Protein AF-A0A1I6Q5N7-F1 (afdb_monomer_lite)

Sequence (153 aa):
MNELKPFGVIDRGQKTENLHMVRESKMPAVLTENLFIDVLADSERLKRPEVIQAIIDGHVKGIASYFGIKRKETAKVTTERDIHKVSDWAESAWEEMTKNGYYDGSRPGATQTREEAAVVMYRFRKNFLKLISIISEDIAELDRRLVEIEVAD

Structure (mmCIF, N/CA/C/O backbone):
data_AF-A0A1I6Q5N7-F1
#
_entry.id   AF-A0A1I6Q5N7-F1
#
loop_
_atom_site.group_PDB
_atom_site.id
_atom_site.type_symbol
_atom_site.label_atom_id
_atom_site.label_alt_id
_atom_site.label_comp_id
_atom_site.label_asym_id
_atom_site.label_entity_id
_atom_site.label_seq_id
_atom_site.pdbx_PDB_ins_code
_atom_site.Cartn_x
_atom_site.Cartn_y
_atom_site.Cartn_z
_atom_site.occupancy
_atom_site.B_iso_or_equiv
_atom_site.auth_seq_id
_atom_site.auth_comp_id
_atom_site.auth_asym_id
_atom_site.auth_atom_id
_atom_site.pdbx_PDB_model_num
ATOM 1 N N . MET A 1 1 ? 19.876 -5.289 -21.321 1.00 84.12 1 MET A N 1
ATOM 2 C CA . MET A 1 1 ? 18.969 -4.835 -20.223 1.00 84.12 1 MET A CA 1
ATOM 3 C C . MET A 1 1 ? 18.187 -3.617 -20.709 1.00 84.12 1 MET A C 1
ATOM 5 O O . MET A 1 1 ? 18.808 -2.617 -21.049 1.00 84.12 1 MET A O 1
ATOM 9 N N . ASN A 1 2 ? 16.855 -3.695 -20.826 1.00 89.94 2 ASN A N 1
ATOM 10 C CA . ASN A 1 2 ? 16.056 -2.673 -21.528 1.00 89.94 2 ASN A CA 1
ATOM 11 C C . ASN A 1 2 ? 16.019 -1.320 -20.804 1.00 89.94 2 ASN A C 1
ATOM 13 O O . ASN A 1 2 ? 15.964 -0.277 -21.449 1.00 89.94 2 ASN A O 1
ATOM 17 N N . GLU A 1 3 ? 16.090 -1.346 -19.479 1.00 93.69 3 GLU A N 1
ATOM 18 C CA . GLU A 1 3 ? 16.023 -0.193 -18.582 1.00 93.69 3 GLU A CA 1
ATOM 19 C C . GLU A 1 3 ? 17.188 0.782 -18.787 1.00 93.69 3 GLU A C 1
ATOM 21 O O . GLU A 1 3 ? 17.048 1.968 -18.507 1.00 93.69 3 GLU A O 1
ATOM 26 N N . LEU A 1 4 ? 18.314 0.312 -19.334 1.00 93.69 4 LEU A N 1
ATOM 27 C CA . LEU A 1 4 ? 19.501 1.132 -19.582 1.00 93.69 4 LEU A CA 1
ATOM 28 C C . LEU A 1 4 ? 19.521 1.812 -20.960 1.00 93.69 4 LEU A C 1
ATOM 30 O O . LEU A 1 4 ? 20.342 2.704 -21.185 1.00 93.69 4 LEU A O 1
ATOM 34 N N . LYS A 1 5 ? 18.601 1.456 -21.870 1.00 92.25 5 LYS A N 1
ATOM 35 C CA . LYS A 1 5 ? 18.510 2.056 -23.216 1.00 92.25 5 LYS A CA 1
ATOM 36 C C . LYS A 1 5 ? 18.402 3.592 -23.200 1.00 92.25 5 LYS A C 1
ATOM 38 O O . LYS A 1 5 ? 19.118 4.219 -23.980 1.00 92.25 5 LYS A O 1
ATOM 43 N N . PRO A 1 6 ? 17.602 4.230 -22.318 1.00 94.62 6 PRO A N 1
ATOM 44 C CA . PRO A 1 6 ? 17.503 5.693 -22.261 1.00 94.62 6 PRO A CA 1
ATOM 45 C C . PRO A 1 6 ? 18.814 6.402 -21.897 1.00 94.62 6 PRO A C 1
ATOM 47 O O . PRO A 1 6 ? 18.978 7.579 -22.198 1.00 94.62 6 PRO A O 1
ATOM 50 N N . PHE A 1 7 ? 19.763 5.700 -21.270 1.00 93.12 7 PHE A N 1
ATOM 51 C CA . PHE A 1 7 ? 21.055 6.256 -20.855 1.00 93.12 7 PHE A CA 1
ATOM 52 C C . PHE A 1 7 ? 22.158 6.076 -21.912 1.00 93.12 7 PHE A C 1
ATOM 54 O O . PHE A 1 7 ? 23.331 6.363 -21.646 1.00 93.12 7 PHE A O 1
ATOM 61 N N . GLY A 1 8 ? 21.791 5.602 -23.109 1.00 91.62 8 GLY A N 1
ATOM 62 C CA . GLY A 1 8 ? 22.713 5.394 -24.225 1.00 91.62 8 GLY A CA 1
ATOM 63 C C . GLY A 1 8 ? 23.678 4.227 -24.012 1.00 91.62 8 GLY A C 1
ATOM 64 O O . GLY A 1 8 ? 24.763 4.224 -24.588 1.00 91.62 8 GLY A O 1
ATOM 65 N N . VAL A 1 9 ? 23.316 3.264 -23.161 1.00 92.06 9 VAL A N 1
ATOM 66 C CA . VAL A 1 9 ? 24.107 2.048 -22.938 1.00 92.06 9 VAL A CA 1
ATOM 67 C C . VAL A 1 9 ? 23.858 1.061 -24.075 1.00 92.06 9 VAL A C 1
ATOM 69 O O . VAL A 1 9 ? 22.714 0.797 -24.449 1.00 92.06 9 VAL A O 1
ATOM 72 N N . ILE A 1 10 ? 24.939 0.500 -24.614 1.00 90.88 10 ILE A N 1
ATOM 73 C CA . ILE A 1 10 ? 24.892 -0.493 -25.689 1.00 90.88 10 ILE A CA 1
ATOM 74 C C . ILE A 1 10 ? 24.593 -1.869 -25.089 1.00 90.88 10 ILE A C 1
ATOM 76 O O . ILE A 1 10 ? 25.274 -2.307 -24.161 1.00 90.88 10 ILE A O 1
ATOM 80 N N . ASP A 1 11 ? 23.602 -2.576 -25.636 1.00 93.00 11 ASP A N 1
ATOM 81 C CA . ASP A 1 11 ? 23.344 -3.964 -25.250 1.00 93.00 11 ASP A CA 1
ATOM 82 C C . ASP A 1 11 ? 24.404 -4.886 -25.868 1.00 93.00 11 ASP A C 1
ATOM 84 O O . ASP A 1 11 ? 24.512 -5.003 -27.089 1.00 93.00 11 ASP A O 1
ATOM 88 N N . ARG A 1 12 ? 25.209 -5.521 -25.011 1.00 93.31 12 ARG A N 1
ATOM 89 C CA . ARG A 1 12 ? 26.309 -6.418 -25.404 1.00 93.31 12 ARG A CA 1
ATOM 90 C C . ARG A 1 12 ? 25.874 -7.879 -25.541 1.00 93.31 12 ARG A C 1
ATOM 92 O O . ARG A 1 12 ? 26.708 -8.720 -25.875 1.00 93.31 12 ARG A O 1
ATOM 99 N N . GLY A 1 13 ? 24.594 -8.165 -25.302 1.00 93.19 13 GLY A N 1
ATOM 100 C CA . GLY A 1 13 ? 24.026 -9.501 -25.394 1.00 93.19 13 GLY A CA 1
ATOM 101 C C . GLY A 1 13 ? 24.470 -10.439 -24.272 1.00 93.19 13 GLY A C 1
ATOM 102 O O . GLY A 1 13 ? 25.287 -10.107 -23.413 1.00 93.19 13 GLY A O 1
ATOM 103 N N . GLN A 1 14 ? 23.893 -11.638 -24.284 1.00 94.38 14 GLN A N 1
ATOM 104 C CA . GLN A 1 14 ? 24.273 -12.718 -23.380 1.00 94.38 14 GLN A CA 1
ATOM 105 C C . GLN A 1 14 ? 25.500 -13.445 -23.930 1.00 94.38 14 GLN A C 1
ATOM 107 O O . GLN A 1 14 ? 25.605 -13.673 -25.136 1.00 94.38 14 GLN A O 1
ATOM 112 N N . LYS A 1 15 ? 26.415 -13.818 -23.037 1.00 96.06 15 LYS A N 1
ATOM 113 C CA . LYS A 1 15 ? 27.628 -14.567 -23.370 1.00 96.06 15 LYS A CA 1
ATOM 114 C C . LYS A 1 15 ? 27.721 -15.815 -22.509 1.00 96.06 15 LYS A C 1
ATOM 116 O O . LYS A 1 15 ? 27.297 -15.808 -21.355 1.00 96.06 15 LYS A O 1
ATOM 121 N N . THR A 1 16 ? 28.287 -16.869 -23.080 1.00 96.38 16 THR A N 1
ATOM 122 C CA . THR A 1 16 ? 28.556 -18.123 -22.379 1.00 96.38 16 THR A CA 1
ATOM 123 C C . THR A 1 16 ? 30.040 -18.196 -22.079 1.00 96.38 16 THR A C 1
ATOM 125 O O . THR A 1 16 ? 30.848 -18.189 -22.999 1.00 96.38 16 THR A O 1
ATOM 128 N N . GLU A 1 17 ? 30.385 -18.272 -20.798 1.00 95.56 17 GLU A N 1
ATOM 129 C CA . GLU A 1 17 ? 31.766 -18.305 -20.320 1.00 95.56 17 GLU A CA 1
ATOM 130 C C . GLU A 1 17 ? 31.908 -19.287 -19.154 1.00 95.56 17 GLU A C 1
ATOM 132 O O . GLU A 1 17 ? 30.943 -19.587 -18.446 1.00 95.56 17 GLU A O 1
ATOM 137 N N . ASN A 1 18 ? 33.128 -19.774 -18.924 1.00 96.75 18 ASN A N 1
ATOM 138 C CA . ASN A 1 18 ? 33.416 -20.775 -17.895 1.00 96.75 18 ASN A CA 1
ATOM 139 C C . ASN A 1 18 ? 33.676 -20.155 -16.505 1.00 96.75 18 ASN A C 1
ATOM 141 O O . ASN A 1 18 ? 34.739 -20.335 -15.903 1.00 96.75 18 ASN A O 1
ATOM 145 N N . LEU A 1 19 ? 32.703 -19.399 -15.995 1.00 97.25 19 LEU A N 1
ATOM 146 C CA . LEU A 1 19 ? 32.821 -18.652 -14.741 1.00 97.25 19 LEU A CA 1
ATOM 147 C C . LEU A 1 19 ? 32.556 -19.546 -13.524 1.00 97.25 19 LEU A C 1
ATOM 149 O O . LEU A 1 19 ? 31.521 -20.205 -13.444 1.00 97.25 19 LEU A O 1
ATOM 153 N N . HIS A 1 20 ? 33.461 -19.527 -12.542 1.00 97.31 20 HIS A N 1
ATOM 154 C CA . HIS A 1 20 ? 33.390 -20.393 -11.357 1.00 97.31 20 HIS A CA 1
ATOM 155 C C . HIS A 1 20 ? 32.051 -20.280 -10.606 1.00 97.31 20 HIS A C 1
ATOM 157 O O . HIS A 1 20 ? 31.409 -21.292 -10.344 1.00 97.31 20 HIS A O 1
ATOM 163 N N . MET A 1 21 ? 31.590 -19.057 -10.327 1.00 95.31 21 MET A N 1
ATOM 164 C CA . MET A 1 21 ? 30.351 -18.811 -9.578 1.00 95.31 21 MET A CA 1
ATOM 165 C C . MET A 1 21 ? 29.086 -19.297 -10.296 1.00 95.31 21 MET A C 1
ATOM 167 O O . MET A 1 21 ? 28.114 -19.644 -9.635 1.00 95.31 21 MET A O 1
ATOM 171 N N . VAL A 1 22 ? 29.089 -19.332 -11.632 1.00 96.81 22 VAL A N 1
ATOM 172 C CA . VAL A 1 22 ? 27.953 -19.839 -12.414 1.00 96.81 22 VAL A CA 1
ATOM 173 C C . VAL A 1 22 ? 28.053 -21.356 -12.585 1.00 96.81 22 VAL A C 1
ATOM 175 O O . VAL A 1 22 ? 27.038 -22.039 -12.514 1.00 96.81 22 VAL A O 1
ATOM 178 N N . ARG A 1 23 ? 29.268 -21.894 -12.758 1.00 97.50 23 ARG A N 1
ATOM 179 C CA . ARG A 1 23 ? 29.511 -23.326 -12.975 1.00 97.50 23 ARG A CA 1
ATOM 180 C C . ARG A 1 23 ? 29.285 -24.180 -11.728 1.00 97.50 23 ARG A C 1
ATOM 182 O O . ARG A 1 23 ? 28.687 -25.242 -11.835 1.00 97.50 23 ARG A O 1
ATOM 189 N N . GLU A 1 24 ? 29.776 -23.747 -10.567 1.00 97.56 24 GLU A N 1
ATOM 190 C CA . GLU A 1 24 ? 29.692 -24.541 -9.326 1.00 97.56 24 GLU A CA 1
ATOM 191 C C . GLU A 1 24 ? 28.355 -24.352 -8.583 1.00 97.56 24 GLU A C 1
ATOM 193 O O . GLU A 1 24 ? 28.081 -25.005 -7.572 1.00 97.56 24 GLU A O 1
ATOM 198 N N . SER A 1 25 ? 27.508 -23.445 -9.070 1.00 96.75 25 SER A N 1
ATOM 199 C CA . SER A 1 25 ? 26.186 -23.186 -8.516 1.00 96.75 25 SER A CA 1
ATOM 200 C C . SER A 1 25 ? 25.230 -24.348 -8.802 1.00 96.75 25 SER A C 1
ATOM 202 O O . SER A 1 25 ? 25.051 -24.761 -9.944 1.00 96.75 25 SER A O 1
ATOM 204 N N . LYS A 1 26 ? 24.550 -24.852 -7.764 1.00 97.44 26 LYS A N 1
ATOM 205 C CA . LYS A 1 26 ? 23.521 -25.902 -7.909 1.00 97.44 26 LYS A CA 1
ATOM 206 C C . LYS A 1 26 ? 22.165 -25.368 -8.387 1.00 97.44 26 LYS A C 1
ATOM 208 O O . LYS A 1 26 ? 21.281 -26.164 -8.693 1.00 97.44 26 LYS A O 1
ATOM 213 N N . MET A 1 27 ? 21.980 -24.048 -8.410 1.00 96.69 27 MET A N 1
ATOM 214 C CA . MET A 1 27 ? 20.769 -23.384 -8.898 1.00 96.69 27 MET A CA 1
ATOM 215 C C . MET A 1 27 ? 21.056 -22.586 -10.181 1.00 96.69 27 MET A C 1
ATOM 217 O O . MET A 1 27 ? 22.220 -22.260 -10.435 1.00 96.69 27 MET A O 1
ATOM 221 N N . PRO A 1 28 ? 20.028 -22.229 -10.977 1.00 96.44 28 PRO A N 1
ATOM 222 C CA . PRO A 1 28 ? 20.199 -21.341 -12.124 1.00 96.44 28 PRO A CA 1
ATOM 223 C C . PRO A 1 28 ? 20.902 -20.042 -11.715 1.00 96.44 28 PRO A C 1
ATOM 225 O O . PRO A 1 28 ? 20.439 -19.340 -10.816 1.00 96.44 28 PRO A O 1
ATOM 228 N N . ALA A 1 29 ? 22.023 -19.736 -12.366 1.00 96.38 29 ALA A N 1
ATOM 229 C CA . ALA A 1 29 ? 22.872 -18.598 -12.037 1.00 96.38 29 ALA A CA 1
ATOM 230 C C . ALA A 1 29 ? 23.270 -17.832 -13.300 1.00 96.38 29 ALA A C 1
ATOM 232 O O . ALA A 1 29 ? 23.478 -18.413 -14.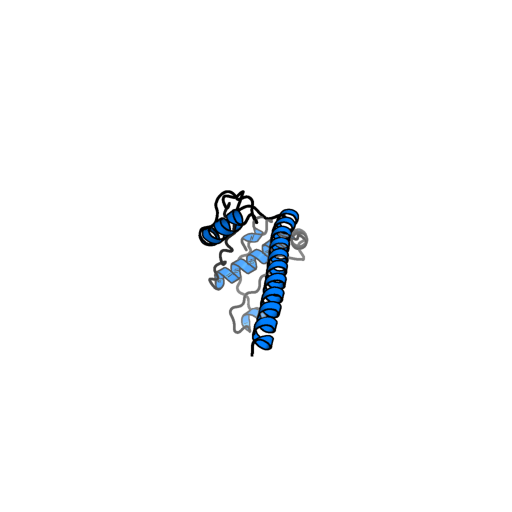364 1.00 96.38 29 ALA A O 1
ATOM 233 N N . VAL A 1 30 ? 23.397 -16.515 -13.162 1.00 95.94 30 VAL A N 1
ATOM 234 C CA . VAL A 1 30 ? 23.919 -15.610 -14.189 1.00 95.94 30 VAL A CA 1
ATOM 235 C C . VAL A 1 30 ? 24.815 -14.575 -13.520 1.00 95.94 30 VAL A C 1
ATOM 237 O O . VAL A 1 30 ? 24.564 -14.183 -12.381 1.00 95.94 30 VAL A O 1
ATOM 240 N N . LEU A 1 31 ? 25.847 -14.124 -14.230 1.00 96.25 31 LEU A N 1
ATOM 241 C CA . LEU A 1 31 ? 26.661 -12.984 -13.826 1.00 96.25 31 LEU A CA 1
ATOM 242 C C . LEU A 1 31 ? 26.370 -11.823 -14.774 1.00 96.25 31 LEU A C 1
ATOM 244 O O . LEU A 1 31 ? 26.434 -11.975 -15.992 1.00 96.25 31 LEU A O 1
ATOM 248 N N . THR A 1 32 ? 26.029 -10.671 -14.208 1.00 94.62 32 THR A N 1
ATOM 249 C CA . THR A 1 32 ? 25.695 -9.456 -14.953 1.00 94.62 32 THR A CA 1
ATOM 250 C C . THR A 1 32 ? 26.807 -8.427 -14.808 1.00 94.62 32 THR A C 1
ATOM 252 O O . THR A 1 32 ? 27.036 -7.895 -13.722 1.00 94.62 32 THR A O 1
ATOM 255 N N . GLU A 1 33 ? 27.469 -8.108 -15.914 1.00 94.19 33 GLU A N 1
ATOM 256 C CA . GLU A 1 33 ? 28.403 -6.985 -16.004 1.00 94.19 33 GLU A CA 1
ATOM 257 C C . GLU A 1 33 ? 27.634 -5.753 -16.488 1.00 94.19 33 GLU A C 1
ATOM 259 O O . GLU A 1 33 ? 27.206 -5.692 -17.640 1.00 94.19 33 GLU A O 1
ATOM 264 N N . ASN A 1 34 ? 27.390 -4.793 -15.593 1.00 92.69 34 ASN A N 1
ATOM 265 C CA . ASN A 1 34 ? 26.484 -3.682 -15.894 1.00 92.69 34 ASN A CA 1
ATOM 266 C C . ASN A 1 34 ? 27.114 -2.638 -16.826 1.00 92.69 34 ASN A C 1
ATOM 268 O O . ASN A 1 34 ? 26.441 -2.194 -17.750 1.00 92.69 34 ASN A O 1
ATOM 272 N N . LEU A 1 35 ? 28.373 -2.253 -16.581 1.00 94.75 35 LEU A N 1
ATOM 273 C CA . LEU A 1 35 ? 29.152 -1.251 -17.323 1.00 94.75 35 LEU A CA 1
ATOM 274 C C . LEU A 1 35 ? 30.659 -1.412 -17.016 1.00 94.75 35 LEU A C 1
ATOM 276 O O . LEU A 1 35 ? 31.030 -2.181 -16.128 1.00 94.75 35 LEU A O 1
ATOM 280 N N . PHE A 1 36 ? 31.511 -0.665 -17.725 1.00 95.25 36 PHE A N 1
ATOM 281 C CA . PHE A 1 36 ? 32.971 -0.674 -17.573 1.00 95.25 36 PHE A CA 1
ATOM 282 C C . PHE A 1 36 ? 33.466 0.471 -16.679 1.00 95.25 36 PHE A C 1
ATOM 284 O O . PHE A 1 36 ? 33.184 1.637 -16.941 1.00 95.25 36 PHE A O 1
ATOM 291 N N . ILE A 1 37 ? 34.221 0.166 -15.619 1.00 95.81 37 ILE A N 1
ATOM 292 C CA . ILE A 1 37 ? 34.726 1.203 -14.699 1.00 95.81 37 ILE A CA 1
ATOM 293 C C . ILE A 1 37 ? 35.974 1.927 -15.224 1.00 95.81 37 ILE A C 1
ATOM 295 O O . ILE A 1 37 ? 36.261 3.051 -14.821 1.00 95.81 37 ILE A O 1
ATOM 299 N N . ASP A 1 38 ? 36.693 1.296 -16.146 1.00 97.19 38 ASP A N 1
ATOM 300 C CA . ASP A 1 38 ? 37.860 1.823 -16.853 1.00 97.19 38 ASP A CA 1
ATOM 301 C C . ASP A 1 38 ? 37.489 2.721 -18.047 1.00 97.19 38 ASP A C 1
ATOM 303 O O . ASP A 1 38 ? 38.341 3.421 -18.592 1.00 97.19 38 ASP A O 1
ATOM 307 N N . VAL A 1 39 ? 36.208 2.772 -18.424 1.00 95.88 39 VAL A N 1
ATOM 308 C CA . VAL A 1 39 ? 35.685 3.683 -19.447 1.00 95.88 39 VAL A CA 1
ATOM 309 C C . VAL A 1 39 ? 35.069 4.906 -18.768 1.00 95.88 39 VAL A C 1
ATOM 311 O O . VAL A 1 39 ? 34.065 4.797 -18.069 1.00 95.88 39 VAL A O 1
ATOM 314 N N . LEU A 1 40 ? 35.631 6.098 -19.008 1.00 95.56 40 LEU A N 1
ATOM 315 C CA . LEU A 1 40 ? 35.194 7.353 -18.371 1.00 95.56 40 LEU A CA 1
ATOM 316 C C . LEU A 1 40 ? 33.682 7.599 -18.497 1.00 95.56 40 LEU A C 1
ATOM 318 O O . LEU A 1 40 ? 33.016 7.912 -17.518 1.00 95.56 40 LEU A O 1
ATOM 322 N N . ALA A 1 41 ? 33.119 7.425 -19.694 1.00 94.50 41 ALA A N 1
ATOM 323 C CA . ALA A 1 41 ? 31.692 7.657 -19.919 1.00 94.50 41 ALA A CA 1
ATOM 324 C C . ALA A 1 41 ? 30.800 6.700 -19.107 1.00 94.50 41 ALA A C 1
ATOM 326 O O . ALA A 1 41 ? 29.721 7.083 -18.659 1.00 94.50 41 ALA A O 1
ATOM 327 N N . ASP A 1 42 ? 31.244 5.463 -18.912 1.00 95.31 42 ASP A N 1
ATOM 328 C CA . ASP A 1 42 ? 30.504 4.431 -18.192 1.00 95.31 42 ASP A CA 1
ATOM 329 C C . ASP A 1 42 ? 30.657 4.579 -16.678 1.00 95.31 42 ASP A C 1
ATOM 331 O O . ASP A 1 42 ? 29.669 4.474 -15.949 1.00 95.31 42 ASP A O 1
ATOM 335 N N . SER A 1 43 ? 31.854 4.914 -16.196 1.00 96.12 43 SER A N 1
ATOM 336 C CA . SER A 1 43 ? 32.082 5.189 -14.778 1.00 96.12 43 SER A CA 1
ATOM 337 C C . SER A 1 43 ? 31.321 6.430 -14.301 1.00 96.12 43 SER A C 1
ATOM 339 O O . SER A 1 43 ? 30.746 6.404 -13.213 1.00 96.12 43 SER A O 1
ATOM 341 N N . GLU A 1 44 ? 31.207 7.478 -15.125 1.00 96.31 44 GLU A N 1
ATOM 342 C CA . GLU A 1 44 ? 30.347 8.631 -14.825 1.00 96.31 44 GLU A CA 1
ATOM 343 C C . GLU A 1 44 ? 28.856 8.259 -14.809 1.00 96.31 44 GLU A C 1
ATOM 345 O O . GLU A 1 44 ? 28.108 8.741 -13.957 1.00 96.31 44 GLU A O 1
ATOM 350 N N . ARG A 1 45 ? 28.402 7.347 -15.683 1.00 95.62 45 ARG A N 1
ATOM 351 C CA . ARG A 1 45 ? 27.028 6.812 -15.618 1.00 95.62 45 ARG A CA 1
ATOM 352 C C . ARG A 1 45 ? 26.784 6.047 -14.320 1.00 95.62 45 ARG A C 1
ATOM 354 O O . ARG A 1 45 ? 25.747 6.256 -13.701 1.00 95.62 45 ARG A O 1
ATOM 361 N N . LEU A 1 46 ? 27.727 5.208 -13.885 1.00 96.00 46 LEU A N 1
ATOM 362 C CA . LEU A 1 46 ? 27.608 4.419 -12.651 1.00 96.00 46 LEU A CA 1
ATOM 363 C C . LEU A 1 46 ? 27.510 5.275 -11.378 1.00 96.00 46 LEU A C 1
ATOM 365 O O . LEU A 1 46 ? 27.020 4.791 -10.362 1.00 96.00 46 LEU A O 1
ATOM 369 N N . LYS A 1 47 ? 27.923 6.545 -11.415 1.00 96.31 47 LYS A N 1
ATOM 370 C CA . LYS A 1 47 ? 27.769 7.479 -10.286 1.00 96.31 47 LYS A CA 1
ATOM 371 C C . LYS A 1 47 ? 26.370 8.094 -10.189 1.00 96.31 47 LYS A C 1
ATOM 373 O O . LYS A 1 47 ? 26.044 8.704 -9.173 1.00 96.31 47 LYS A O 1
ATOM 378 N N . ARG A 1 48 ? 25.546 7.974 -11.233 1.00 97.25 48 ARG A N 1
ATOM 379 C CA . ARG A 1 48 ? 24.234 8.626 -11.305 1.00 97.25 48 ARG A CA 1
ATOM 380 C C . ARG A 1 48 ? 23.151 7.774 -10.636 1.00 97.25 48 ARG A C 1
ATOM 382 O O . ARG A 1 48 ? 22.952 6.631 -11.059 1.00 97.25 48 ARG A O 1
ATOM 389 N N . PRO A 1 49 ? 22.387 8.317 -9.669 1.00 97.38 49 PRO A N 1
ATOM 390 C CA . PRO A 1 49 ? 21.319 7.580 -8.992 1.00 97.38 49 PRO A CA 1
ATOM 391 C C . PRO A 1 49 ? 20.277 6.994 -9.949 1.00 97.38 49 PRO A C 1
ATOM 393 O O . PRO A 1 49 ? 19.862 5.851 -9.779 1.00 97.38 49 PRO A O 1
ATOM 396 N N . GLU A 1 50 ? 19.893 7.732 -10.995 1.00 96.88 50 GLU A N 1
ATOM 397 C CA . GLU A 1 50 ? 18.909 7.2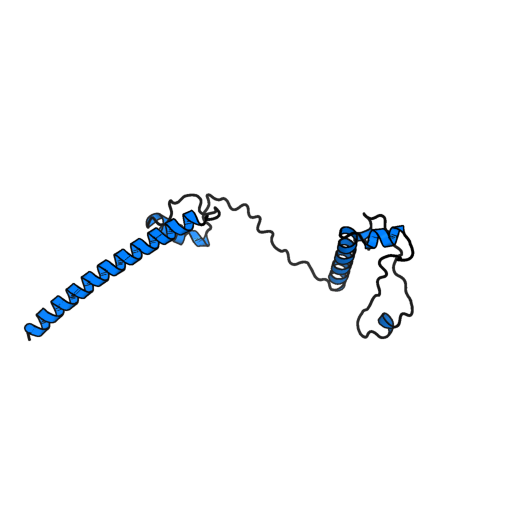50 -11.978 1.00 96.88 50 GLU A CA 1
ATOM 398 C C . GLU A 1 50 ? 19.401 6.015 -12.749 1.00 96.88 50 GLU A C 1
ATOM 400 O O . GLU A 1 50 ? 18.612 5.123 -13.059 1.00 96.88 50 GLU A O 1
ATOM 405 N N . VAL A 1 51 ? 20.705 5.942 -13.046 1.00 96.31 51 VAL A N 1
ATOM 406 C CA . VAL A 1 51 ? 21.308 4.788 -13.731 1.00 96.31 51 VAL A CA 1
ATOM 407 C C . VAL A 1 51 ? 21.342 3.590 -12.790 1.00 96.31 51 VAL A C 1
ATOM 409 O O . VAL A 1 51 ? 20.967 2.492 -13.193 1.00 96.31 51 VAL A O 1
ATOM 412 N N . ILE A 1 52 ? 21.724 3.793 -11.525 1.00 96.88 52 ILE A N 1
ATOM 413 C CA . ILE A 1 52 ? 21.685 2.735 -10.507 1.00 96.88 52 ILE A CA 1
ATOM 414 C C . ILE A 1 52 ? 20.260 2.202 -10.331 1.00 96.88 52 ILE A C 1
ATOM 416 O O . ILE A 1 52 ? 20.061 0.987 -10.316 1.00 96.88 52 ILE A O 1
ATOM 420 N N . GLN A 1 53 ? 19.255 3.080 -10.285 1.00 97.56 53 GLN A N 1
ATOM 421 C CA . GLN A 1 53 ? 17.858 2.661 -10.202 1.00 97.56 53 GLN A CA 1
ATOM 422 C C . GLN A 1 53 ? 17.428 1.858 -11.435 1.00 97.56 53 GLN A C 1
ATOM 424 O O . GLN A 1 53 ? 16.773 0.829 -11.296 1.00 97.56 53 GLN A O 1
ATOM 429 N N . ALA A 1 54 ? 17.848 2.265 -12.634 1.00 96.81 54 ALA A N 1
ATOM 430 C CA . ALA A 1 54 ? 17.565 1.519 -13.856 1.00 96.81 54 ALA A CA 1
ATOM 431 C C . ALA A 1 54 ? 18.210 0.120 -13.859 1.00 96.81 54 ALA A C 1
ATOM 433 O O . ALA A 1 54 ? 17.577 -0.844 -14.295 1.00 96.81 54 ALA A O 1
ATOM 434 N N . ILE A 1 55 ? 19.432 -0.015 -13.326 1.00 96.44 55 ILE A N 1
ATOM 435 C CA . ILE A 1 55 ? 20.081 -1.318 -13.116 1.00 96.44 55 ILE A CA 1
ATOM 436 C C . ILE A 1 55 ? 19.230 -2.175 -12.175 1.00 96.44 55 ILE A C 1
ATOM 438 O O . ILE A 1 55 ? 18.933 -3.326 -12.499 1.00 96.44 55 ILE A O 1
ATOM 442 N N . ILE 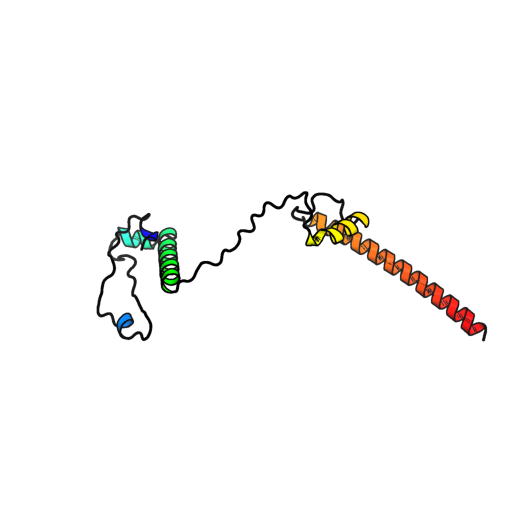A 1 56 ? 18.817 -1.628 -11.029 1.00 96.56 56 ILE A N 1
ATOM 443 C CA . ILE A 1 56 ? 17.989 -2.335 -10.041 1.00 96.56 56 ILE A CA 1
ATOM 444 C C . ILE A 1 56 ? 16.677 -2.805 -10.680 1.00 96.56 56 ILE A C 1
ATOM 446 O O . ILE A 1 56 ? 16.347 -3.990 -10.613 1.00 96.56 56 ILE A O 1
ATOM 450 N N . ASP A 1 57 ? 15.963 -1.908 -11.357 1.00 95.62 57 ASP A N 1
ATOM 451 C CA . ASP A 1 57 ? 14.685 -2.208 -12.004 1.00 95.62 57 ASP A CA 1
ATOM 452 C C . ASP A 1 57 ? 14.829 -3.311 -13.061 1.00 95.62 57 ASP A C 1
ATOM 454 O O . ASP A 1 57 ? 13.972 -4.196 -13.155 1.00 95.62 57 ASP A O 1
ATOM 458 N N . GLY A 1 58 ? 15.924 -3.292 -13.827 1.00 94.94 58 GLY A N 1
ATOM 459 C CA . GLY A 1 58 ? 16.235 -4.317 -14.819 1.00 94.94 58 GLY A CA 1
ATOM 460 C C . GLY A 1 58 ? 16.460 -5.695 -14.196 1.00 94.94 58 GLY A C 1
ATOM 461 O O . GLY A 1 58 ? 15.909 -6.684 -14.684 1.00 94.94 58 GLY A O 1
ATOM 462 N N . HIS A 1 59 ? 17.195 -5.770 -13.081 1.00 96.00 59 HIS A N 1
ATOM 463 C CA . HIS A 1 59 ? 17.388 -7.025 -12.344 1.00 96.00 59 HIS A CA 1
ATOM 464 C C . HIS A 1 59 ? 16.075 -7.551 -11.770 1.00 96.00 59 HIS A C 1
ATOM 466 O O . HIS A 1 59 ? 15.747 -8.722 -11.955 1.00 96.00 59 HIS A O 1
ATOM 472 N N . VAL A 1 60 ? 15.292 -6.686 -11.121 1.00 94.38 60 VAL A N 1
ATOM 473 C CA . VAL A 1 60 ? 14.009 -7.066 -10.518 1.00 94.38 60 VAL A CA 1
ATOM 474 C C . VAL A 1 60 ? 13.058 -7.620 -11.576 1.00 94.38 60 VAL A C 1
ATOM 476 O O . VAL A 1 60 ? 12.481 -8.689 -11.382 1.00 94.38 60 VAL A O 1
ATOM 479 N N . LYS A 1 61 ? 12.915 -6.937 -12.717 1.00 93.56 61 LYS A N 1
ATOM 480 C CA . LYS A 1 61 ? 12.062 -7.405 -13.818 1.00 93.56 61 LYS A CA 1
ATOM 481 C C . LYS A 1 61 ? 12.579 -8.695 -14.444 1.00 93.56 61 LYS A C 1
ATOM 483 O O . LYS A 1 61 ? 11.772 -9.573 -14.733 1.00 93.56 61 LYS A O 1
ATOM 488 N N . GLY A 1 62 ? 13.894 -8.828 -14.631 1.00 93.25 62 GLY A N 1
ATOM 489 C CA . GLY A 1 62 ? 14.507 -10.048 -15.159 1.00 93.25 62 GLY A CA 1
ATOM 490 C C . GLY A 1 62 ? 14.229 -11.261 -14.270 1.00 93.25 62 GLY A C 1
ATOM 491 O O . GLY A 1 62 ? 13.742 -12.282 -14.753 1.00 93.25 62 GLY A O 1
ATOM 492 N N . ILE A 1 63 ? 14.446 -11.117 -12.960 1.00 94.50 63 ILE A N 1
ATOM 493 C CA . ILE A 1 63 ? 14.165 -12.157 -11.961 1.00 94.50 63 ILE A CA 1
ATOM 494 C C . ILE A 1 63 ? 12.666 -12.477 -11.925 1.00 94.50 63 ILE A C 1
ATOM 496 O O . ILE A 1 63 ? 12.281 -13.643 -12.006 1.00 94.50 63 ILE A O 1
ATOM 500 N N . ALA A 1 64 ? 11.806 -11.457 -11.853 1.00 93.94 64 ALA A N 1
ATOM 501 C CA . ALA A 1 64 ? 10.358 -11.650 -11.829 1.00 93.94 64 ALA A CA 1
ATOM 502 C C . ALA A 1 64 ? 9.856 -12.373 -13.087 1.00 93.94 64 ALA A C 1
ATOM 504 O O . ALA A 1 64 ? 9.044 -13.290 -12.981 1.00 93.94 64 ALA A O 1
ATOM 505 N N . SER A 1 65 ? 10.379 -12.012 -14.263 1.00 93.44 65 SER A N 1
ATOM 506 C CA . SER A 1 65 ? 10.060 -12.678 -15.526 1.00 93.44 65 SER A CA 1
ATOM 507 C C . SER A 1 65 ? 10.516 -14.135 -15.538 1.00 93.44 65 SER A C 1
ATOM 509 O O . SER A 1 65 ? 9.771 -14.983 -16.018 1.00 93.44 65 SER A O 1
ATOM 511 N N . TYR A 1 66 ? 11.709 -14.438 -15.014 1.00 94.38 66 TYR A N 1
ATOM 512 C CA . TYR A 1 66 ? 12.238 -15.804 -14.962 1.00 94.38 66 TYR A CA 1
ATOM 513 C C . TYR A 1 66 ? 11.381 -16.722 -14.080 1.00 94.38 66 TYR A C 1
ATOM 515 O O . TYR A 1 66 ? 11.074 -17.846 -14.466 1.00 94.38 66 TYR A O 1
ATOM 523 N N . PHE A 1 67 ? 10.938 -16.224 -12.924 1.00 95.19 67 PHE A N 1
ATOM 524 C CA . PHE A 1 67 ? 10.095 -16.980 -11.994 1.00 95.19 67 PHE A CA 1
ATOM 525 C C . PHE A 1 67 ? 8.587 -16.880 -12.286 1.00 95.19 67 PHE A C 1
ATOM 527 O O . PHE A 1 67 ? 7.787 -17.458 -11.553 1.00 95.19 67 PHE A O 1
ATOM 534 N N . GLY A 1 68 ? 8.168 -16.134 -13.314 1.00 93.50 68 GLY A N 1
ATOM 535 C CA . GLY A 1 68 ? 6.748 -15.914 -13.619 1.00 93.50 68 GLY A CA 1
ATOM 536 C C . GLY A 1 68 ? 5.989 -15.139 -12.532 1.00 93.50 68 GLY A C 1
ATOM 537 O O . GLY A 1 68 ? 4.766 -15.247 -12.425 1.00 93.50 68 GLY A O 1
ATOM 538 N N . ILE A 1 69 ? 6.698 -14.357 -11.712 1.00 92.19 69 ILE A N 1
ATOM 539 C CA . ILE A 1 69 ? 6.113 -13.576 -10.621 1.00 92.19 69 ILE A CA 1
ATOM 540 C C . ILE A 1 69 ? 5.389 -12.376 -11.222 1.00 92.19 69 ILE A C 1
ATOM 542 O O . ILE A 1 69 ? 5.998 -11.458 -11.774 1.00 92.19 69 ILE A O 1
ATOM 546 N N . LYS A 1 70 ? 4.065 -12.354 -11.076 1.00 84.44 70 LYS A N 1
ATOM 547 C CA . LYS A 1 70 ? 3.257 -11.188 -11.430 1.00 84.44 70 LYS A CA 1
ATOM 548 C C . LYS A 1 70 ? 3.294 -10.192 -10.284 1.00 84.44 70 LYS A C 1
ATOM 550 O O . LYS A 1 70 ? 3.099 -10.557 -9.124 1.00 84.44 70 LYS A O 1
ATOM 555 N N . ARG A 1 71 ? 3.516 -8.917 -10.610 1.00 75.25 71 ARG A N 1
ATOM 556 C CA . ARG A 1 71 ? 3.362 -7.838 -9.635 1.00 75.25 71 ARG A CA 1
ATOM 557 C C . ARG A 1 71 ? 1.929 -7.903 -9.121 1.00 75.25 71 ARG A C 1
ATOM 559 O O . ARG A 1 71 ? 0.993 -7.789 -9.908 1.00 75.25 71 ARG A O 1
ATOM 566 N N . LYS A 1 72 ? 1.762 -8.103 -7.813 1.00 77.62 72 LYS A N 1
ATOM 567 C CA . LYS A 1 72 ? 0.459 -7.922 -7.179 1.00 77.62 72 LYS A CA 1
ATOM 568 C C . LYS A 1 72 ? 0.041 -6.494 -7.492 1.00 77.62 72 LYS A C 1
ATOM 570 O O . LYS A 1 72 ? 0.808 -5.570 -7.213 1.00 77.62 72 LYS A O 1
ATOM 575 N N . GLU A 1 73 ? -1.118 -6.321 -8.115 1.00 67.88 73 GLU A N 1
ATOM 576 C CA . GLU A 1 73 ? -1.700 -4.998 -8.251 1.00 67.88 73 GLU A CA 1
ATOM 577 C C . GLU A 1 73 ? -1.888 -4.472 -6.832 1.00 67.88 73 GLU A C 1
ATOM 579 O O . GLU A 1 73 ? -2.798 -4.857 -6.100 1.00 67.88 73 GLU A O 1
ATOM 584 N N . THR A 1 74 ? -0.965 -3.623 -6.388 1.00 55.09 74 THR A N 1
ATOM 585 C CA . THR A 1 74 ? -1.315 -2.617 -5.407 1.00 55.09 74 THR A CA 1
ATOM 586 C C . THR A 1 74 ? -2.376 -1.815 -6.118 1.00 55.09 74 THR A C 1
ATOM 588 O O . THR A 1 74 ? -2.039 -1.000 -6.980 1.00 55.09 74 THR A O 1
ATOM 591 N N . ALA A 1 75 ? -3.642 -2.114 -5.831 1.00 48.56 75 ALA A N 1
ATOM 592 C CA . ALA A 1 75 ? -4.716 -1.197 -6.118 1.00 48.56 75 ALA A CA 1
ATOM 593 C C . ALA A 1 75 ? -4.216 0.151 -5.603 1.00 48.56 75 ALA A C 1
ATOM 595 O O . ALA A 1 75 ? -4.077 0.360 -4.396 1.00 48.56 75 ALA A O 1
ATOM 596 N N . LYS A 1 76 ? -3.839 1.045 -6.521 1.00 47.50 76 LYS A N 1
ATOM 597 C CA . LYS A 1 76 ? -3.886 2.457 -6.201 1.00 47.50 76 LYS A CA 1
ATOM 598 C C . LYS A 1 76 ? -5.348 2.635 -5.836 1.00 47.50 76 LYS A C 1
ATOM 600 O O . LYS A 1 76 ? -6.203 2.552 -6.713 1.00 47.50 76 LYS A O 1
ATOM 605 N N . VAL A 1 77 ? -5.643 2.755 -4.545 1.00 45.50 77 VAL A N 1
ATOM 606 C CA . VAL A 1 77 ? -6.955 3.200 -4.084 1.00 45.50 77 VAL A CA 1
ATOM 607 C C . VAL A 1 77 ? -7.032 4.673 -4.471 1.00 45.50 77 VAL A C 1
ATOM 609 O O . VAL A 1 77 ? -6.865 5.573 -3.665 1.00 45.50 77 VAL A O 1
ATOM 612 N N . THR A 1 78 ? -7.181 4.913 -5.764 1.00 50.88 78 THR A N 1
ATOM 613 C CA . THR A 1 78 ? -7.772 6.113 -6.323 1.00 50.88 78 THR A CA 1
ATOM 614 C C . THR A 1 78 ? -9.163 5.694 -6.759 1.00 50.88 78 THR A C 1
ATOM 616 O O . THR A 1 78 ? -9.506 5.720 -7.934 1.00 50.88 78 THR A O 1
ATOM 619 N N . THR A 1 79 ? -9.959 5.218 -5.804 1.00 54.38 79 THR A N 1
ATOM 620 C CA . THR A 1 79 ? -11.385 5.481 -5.889 1.00 54.38 79 THR A CA 1
ATOM 621 C C . THR A 1 79 ? -11.501 6.952 -5.523 1.00 54.38 79 THR A C 1
ATOM 623 O O . THR A 1 79 ? -11.298 7.298 -4.358 1.00 54.38 79 THR A O 1
ATOM 626 N N . GLU A 1 80 ? -11.754 7.827 -6.495 1.00 60.84 80 GLU A N 1
ATOM 627 C CA . GLU A 1 80 ? -12.411 9.100 -6.193 1.00 60.84 80 GLU A CA 1
ATOM 628 C C . GLU A 1 80 ? -13.750 8.724 -5.556 1.00 60.84 80 GLU A C 1
ATOM 630 O O . GLU A 1 80 ? -14.741 8.448 -6.226 1.00 60.84 80 GLU A O 1
ATOM 635 N N . ARG A 1 81 ? -13.734 8.525 -4.237 1.00 72.38 81 ARG A N 1
ATOM 636 C CA . ARG A 1 81 ? -14.936 8.252 -3.473 1.00 72.38 81 ARG A CA 1
ATOM 637 C C . ARG A 1 81 ? -15.726 9.546 -3.504 1.00 72.38 81 ARG A C 1
ATOM 639 O O . ARG A 1 81 ? -15.213 10.576 -3.074 1.00 72.38 81 ARG A O 1
ATOM 646 N N . ASP A 1 82 ? -16.953 9.482 -4.007 1.00 82.62 82 ASP A N 1
ATOM 647 C CA . ASP A 1 82 ? -17.876 10.601 -3.895 1.00 82.62 82 ASP A CA 1
ATOM 648 C C . ASP A 1 82 ? -18.019 10.960 -2.412 1.00 82.62 82 ASP A C 1
ATOM 650 O O . ASP A 1 82 ? -18.468 10.152 -1.593 1.00 82.62 82 ASP A O 1
ATOM 654 N N . ILE A 1 83 ? -17.589 12.172 -2.063 1.00 86.81 83 ILE A N 1
ATOM 655 C CA . ILE A 1 83 ? -17.598 12.653 -0.685 1.00 86.81 83 ILE A CA 1
ATOM 656 C C . ILE A 1 83 ? -19.022 12.762 -0.140 1.00 86.81 83 ILE A C 1
ATOM 658 O O . ILE A 1 83 ? -19.199 12.707 1.074 1.00 86.81 83 ILE A O 1
ATOM 662 N N . HIS A 1 84 ? -20.029 12.886 -1.008 1.00 90.12 84 HIS A N 1
ATOM 663 C CA . HIS A 1 84 ? -21.436 13.011 -0.641 1.00 90.12 84 HIS A CA 1
ATOM 664 C C . HIS A 1 84 ? -22.150 11.663 -0.510 1.00 90.12 84 HIS A C 1
ATOM 666 O O . HIS A 1 84 ? -23.280 11.631 -0.024 1.00 90.12 84 HIS A O 1
ATOM 672 N N . LYS A 1 85 ? -21.499 10.551 -0.876 1.00 90.44 85 LYS A N 1
ATOM 673 C CA . LYS A 1 85 ? -22.091 9.214 -0.808 1.00 90.44 85 LYS A CA 1
ATOM 674 C C . LYS A 1 85 ? -21.524 8.400 0.359 1.00 90.44 85 LYS A C 1
ATOM 676 O O . LYS A 1 85 ? -20.313 8.187 0.486 1.00 90.44 85 LYS A O 1
ATOM 681 N N . VAL A 1 86 ? -22.418 7.901 1.211 1.00 90.56 86 VAL A N 1
ATOM 682 C CA . VAL A 1 86 ? -22.073 6.923 2.253 1.00 90.56 86 VAL A CA 1
ATOM 683 C C . VAL A 1 86 ? -21.733 5.587 1.585 1.00 90.56 86 VAL A C 1
ATOM 685 O O . VAL A 1 86 ? -22.320 5.226 0.569 1.00 90.56 86 VAL A O 1
ATOM 688 N N . SER A 1 87 ? -20.757 4.852 2.120 1.00 90.19 87 SER A N 1
ATOM 689 C CA . SER A 1 87 ? -20.513 3.480 1.664 1.00 90.19 87 SER A CA 1
ATOM 690 C C . SER A 1 87 ? -21.585 2.547 2.209 1.00 90.19 87 SER A C 1
ATOM 692 O O . SER A 1 87 ? -21.923 2.662 3.381 1.00 90.19 87 SER A O 1
ATOM 694 N N . ASP A 1 88 ? -22.016 1.574 1.411 1.00 91.62 88 ASP A N 1
ATOM 695 C CA . ASP A 1 88 ? -23.087 0.630 1.764 1.00 91.62 88 ASP A CA 1
ATOM 696 C C . ASP A 1 88 ? -22.866 -0.047 3.134 1.00 91.62 88 ASP A C 1
ATOM 698 O O . ASP A 1 88 ? -23.784 -0.178 3.934 1.00 91.62 88 ASP A O 1
ATOM 702 N N . TRP A 1 89 ? -21.621 -0.402 3.475 1.00 92.12 89 TRP A N 1
ATOM 703 C CA . TRP A 1 89 ? -21.296 -1.020 4.771 1.00 92.12 89 TRP A CA 1
ATOM 704 C C . TRP A 1 89 ? -21.470 -0.086 5.984 1.00 92.12 89 TRP A C 1
ATOM 706 O O . TRP A 1 89 ? -21.581 -0.562 7.111 1.00 92.12 89 TRP A O 1
ATOM 716 N N . ALA A 1 90 ? -21.442 1.231 5.771 1.00 92.69 90 ALA A N 1
ATOM 717 C CA . ALA A 1 90 ? -21.489 2.255 6.813 1.00 92.69 90 ALA A CA 1
ATOM 718 C C . ALA A 1 90 ? -22.853 2.959 6.896 1.00 92.69 90 ALA A C 1
ATOM 720 O O . ALA A 1 90 ? -23.011 3.855 7.722 1.00 92.69 90 ALA A O 1
ATOM 721 N N . GLU A 1 91 ? -23.816 2.586 6.050 1.00 93.88 91 GLU A N 1
ATOM 722 C CA . GLU A 1 91 ? -25.097 3.280 5.890 1.00 93.88 91 GLU A CA 1
ATOM 723 C C . GLU A 1 91 ? -25.880 3.371 7.204 1.00 93.88 91 GLU A C 1
ATOM 725 O O . GLU A 1 91 ? -26.166 4.473 7.674 1.00 93.88 91 GLU A O 1
ATOM 730 N N . SER A 1 92 ? -26.122 2.234 7.863 1.00 95.50 92 SER A N 1
ATOM 731 C CA . SER A 1 92 ? -26.882 2.193 9.120 1.00 95.50 92 SER A CA 1
ATOM 732 C C . SER A 1 92 ? -26.192 2.961 10.251 1.00 95.50 92 SER A C 1
ATOM 734 O O . SER A 1 92 ? -26.841 3.684 11.004 1.00 95.50 92 SER A O 1
ATOM 736 N N . ALA A 1 93 ? -24.863 2.850 10.351 1.00 96.19 93 ALA A N 1
ATOM 737 C CA . ALA A 1 93 ? -24.093 3.566 11.364 1.00 96.19 93 ALA A CA 1
ATOM 738 C C . ALA A 1 93 ? -24.102 5.083 11.116 1.00 96.19 93 ALA A C 1
ATOM 740 O O . ALA A 1 93 ? -24.196 5.864 12.060 1.00 96.19 93 ALA A O 1
ATOM 741 N N . TRP A 1 94 ? -24.015 5.513 9.855 1.00 94.50 94 TRP A N 1
ATOM 742 C CA . TRP A 1 94 ? -24.084 6.926 9.495 1.00 94.50 94 TRP A CA 1
ATOM 743 C C . TRP A 1 94 ? -25.450 7.523 9.840 1.00 94.50 94 TRP A C 1
ATOM 745 O O . TRP A 1 94 ? -25.509 8.561 10.497 1.00 94.50 94 TRP A O 1
ATOM 755 N N . GLU A 1 95 ? -26.534 6.838 9.471 1.00 95.31 95 GLU A N 1
ATOM 756 C CA . GLU A 1 95 ? -27.901 7.268 9.776 1.00 95.31 95 GLU A CA 1
ATOM 757 C C . GLU A 1 95 ? -28.114 7.446 11.286 1.00 95.31 95 GLU A C 1
ATOM 759 O O . GLU A 1 95 ? -28.554 8.509 11.737 1.00 95.31 95 GLU A O 1
ATOM 764 N N . GLU A 1 96 ? -27.741 6.443 12.084 1.00 95.81 96 GLU A N 1
ATOM 765 C CA . GLU A 1 96 ? -27.889 6.492 13.537 1.00 95.81 96 GLU A CA 1
ATOM 766 C C . GLU A 1 96 ? -27.056 7.622 14.158 1.00 95.81 96 GLU A C 1
ATOM 768 O O . GLU A 1 96 ? -27.544 8.388 14.994 1.00 95.81 96 GLU A O 1
ATOM 773 N N . MET A 1 97 ? -25.800 7.770 13.737 1.00 94.25 97 MET A N 1
ATOM 774 C CA . MET A 1 97 ? -24.901 8.760 14.322 1.00 94.25 97 MET A CA 1
ATOM 775 C C . MET A 1 97 ? -25.274 10.196 13.938 1.00 94.25 97 MET A C 1
ATOM 777 O O . MET A 1 97 ? -25.109 11.104 14.758 1.00 94.25 97 MET A O 1
ATOM 781 N N . THR A 1 98 ? -25.815 10.417 12.737 1.00 94.31 98 THR A N 1
ATOM 782 C CA . THR A 1 98 ? -26.399 11.707 12.345 1.00 94.31 98 THR A CA 1
ATOM 783 C C . THR A 1 98 ? -27.665 11.997 13.147 1.00 94.31 98 THR A C 1
ATOM 785 O O . THR A 1 98 ? -27.798 13.090 13.697 1.00 94.31 98 THR A O 1
ATOM 788 N N . LYS A 1 99 ? -28.561 11.014 13.308 1.00 95.69 99 LYS A N 1
ATOM 789 C CA . LYS A 1 99 ? -29.783 11.157 14.118 1.00 95.69 99 LYS A CA 1
ATOM 790 C C . LYS A 1 99 ? -29.480 11.488 15.581 1.00 95.69 99 LYS A C 1
ATOM 792 O O . LYS A 1 99 ? -30.155 12.321 16.179 1.00 95.69 99 LYS A O 1
ATOM 797 N N . ASN A 1 100 ? -28.432 10.884 16.137 1.00 93.38 100 ASN A N 1
ATOM 798 C CA . ASN A 1 100 ? -27.971 11.131 17.503 1.00 93.38 100 ASN A CA 1
ATOM 799 C C . ASN A 1 100 ? -27.138 12.424 17.645 1.00 93.38 100 ASN A C 1
ATOM 801 O O . ASN A 1 100 ? -26.654 12.736 18.736 1.00 93.38 100 ASN A O 1
ATOM 805 N N . GLY A 1 101 ? -26.967 13.190 16.561 1.00 92.38 101 GLY A N 1
ATOM 806 C CA . GLY A 1 101 ? -26.306 14.496 16.558 1.00 92.38 101 GLY A CA 1
ATOM 807 C C . GLY A 1 101 ? -24.781 14.444 16.657 1.00 92.38 101 GLY A C 1
ATOM 808 O O . GLY A 1 101 ? -24.151 15.470 16.922 1.00 92.38 101 GLY A O 1
ATOM 809 N N . TYR A 1 102 ? -24.161 13.278 16.461 1.00 94.00 102 TYR A N 1
ATOM 810 C CA . TYR A 1 102 ? -22.702 13.159 16.455 1.00 94.00 102 TYR A CA 1
ATOM 811 C C . TYR A 1 102 ? -22.103 13.754 15.183 1.00 94.00 102 TYR A C 1
ATOM 813 O O . TYR A 1 102 ? -21.133 14.506 15.278 1.00 94.00 102 TYR A O 1
ATOM 821 N N . TYR A 1 103 ? -22.734 13.503 14.036 1.00 94.12 103 TYR A N 1
ATOM 822 C CA . TYR A 1 103 ? -22.400 14.100 12.742 1.00 94.12 103 TYR A CA 1
ATOM 823 C C . TYR A 1 103 ? -23.520 15.027 12.261 1.00 94.12 103 TYR A C 1
ATOM 825 O O . TYR A 1 103 ? -24.667 14.900 12.677 1.00 94.12 103 TYR A O 1
ATOM 833 N N . ASP A 1 104 ? -23.180 15.963 11.380 1.00 90.19 104 ASP A N 1
ATOM 834 C CA . ASP A 1 104 ? -24.115 16.916 10.765 1.00 90.19 104 ASP A CA 1
ATOM 835 C C . ASP A 1 104 ? -24.855 16.338 9.540 1.00 90.19 104 ASP A C 1
ATOM 837 O O . ASP A 1 104 ? -25.753 16.980 9.003 1.00 90.19 104 ASP A O 1
ATOM 841 N N . GLY A 1 105 ? -24.477 15.133 9.096 1.00 91.31 105 GLY A N 1
ATOM 842 C CA . GLY A 1 105 ? -25.021 14.481 7.903 1.00 91.31 105 GLY A CA 1
ATOM 843 C C . GLY A 1 105 ? -24.360 14.927 6.597 1.00 91.31 105 GLY A C 1
ATOM 844 O O . GLY A 1 105 ? -24.754 14.459 5.530 1.00 91.31 105 GLY A O 1
ATOM 845 N N . SER A 1 106 ? -23.338 15.786 6.655 1.00 90.94 106 SER A N 1
ATOM 846 C CA . SER A 1 106 ? -22.625 16.260 5.474 1.00 90.94 106 SER A CA 1
ATOM 847 C C . SER A 1 106 ? -21.367 15.431 5.198 1.00 90.94 106 SER A C 1
ATOM 849 O O . SER A 1 106 ? -20.675 14.969 6.100 1.00 90.94 106 SER A O 1
ATOM 851 N N . ARG A 1 107 ? -21.061 15.255 3.908 1.00 90.56 107 ARG A N 1
ATOM 852 C CA . ARG A 1 107 ? -19.770 14.762 3.392 1.00 90.56 107 ARG A CA 1
ATOM 853 C C . ARG A 1 107 ? -19.226 13.470 4.059 1.00 90.56 107 ARG A C 1
ATOM 855 O O . ARG A 1 107 ? -18.067 13.449 4.479 1.00 90.56 107 ARG A O 1
ATOM 862 N N . PRO A 1 108 ? -19.995 12.365 4.104 1.00 91.69 108 PRO A N 1
ATOM 863 C CA . PRO A 1 108 ? -19.576 11.095 4.721 1.00 91.69 108 PRO A CA 1
ATOM 864 C C . PRO A 1 108 ? -18.300 10.469 4.138 1.00 91.69 108 PRO A C 1
ATOM 866 O O . PRO A 1 108 ? -17.661 9.643 4.787 1.00 91.69 108 PRO A O 1
ATOM 869 N N . GLY A 1 109 ? -17.951 10.792 2.892 1.00 87.75 109 GLY A N 1
ATOM 870 C CA . GLY A 1 109 ? -16.754 10.279 2.229 1.00 87.75 109 GLY A CA 1
ATOM 871 C C . GLY A 1 109 ? -15.527 11.184 2.351 1.00 87.75 109 GLY A C 1
ATOM 872 O O . GLY A 1 109 ? -14.481 10.826 1.812 1.00 87.75 109 GLY A O 1
ATOM 873 N N . ALA A 1 110 ? -15.633 12.346 3.005 1.00 90.44 110 ALA A N 1
ATOM 874 C CA . ALA A 1 110 ? -14.511 13.267 3.159 1.00 90.44 110 ALA A CA 1
ATOM 875 C C . ALA A 1 110 ? -13.490 12.775 4.199 1.00 90.44 110 ALA A C 1
ATOM 877 O O . ALA A 1 110 ? -13.807 12.046 5.138 1.00 90.44 110 ALA A O 1
ATOM 878 N N . THR A 1 111 ? -12.238 13.208 4.046 1.00 89.69 111 THR A N 1
ATOM 879 C CA . THR A 1 111 ? -11.200 12.997 5.061 1.00 89.69 111 THR A CA 1
ATOM 880 C C . THR A 1 111 ? -11.524 13.790 6.323 1.00 89.69 111 THR A C 1
ATOM 882 O O . THR A 1 111 ? -11.772 14.990 6.236 1.00 89.69 111 THR A O 1
ATOM 885 N N . GLN A 1 112 ? -11.452 13.147 7.485 1.00 90.75 112 GLN A N 1
ATOM 886 C CA . GLN A 1 112 ? -11.701 13.794 8.771 1.00 90.75 112 GLN A CA 1
ATOM 887 C C . GLN A 1 112 ? -10.476 14.582 9.256 1.00 90.75 112 GLN A C 1
ATOM 889 O O . GLN A 1 112 ? -9.359 14.060 9.315 1.00 90.75 112 GLN A O 1
ATOM 894 N N . THR A 1 113 ? -10.691 15.832 9.656 1.00 94.75 113 THR A N 1
ATOM 895 C CA . THR A 1 113 ? -9.684 16.648 10.346 1.00 94.75 113 THR A CA 1
ATOM 896 C C . THR A 1 113 ? -9.619 16.321 11.842 1.00 94.75 113 THR A C 1
ATOM 898 O O . THR A 1 113 ? -10.553 15.783 12.438 1.00 94.75 113 THR A O 1
ATOM 901 N N . ARG A 1 114 ? -8.511 16.689 12.499 1.00 95.06 114 ARG A N 1
ATOM 902 C CA . ARG A 1 114 ? -8.363 16.503 13.955 1.00 95.06 114 ARG A CA 1
ATOM 903 C C . ARG A 1 114 ? -9.382 17.316 14.763 1.00 95.06 114 ARG A C 1
ATOM 905 O O . ARG A 1 114 ? -9.806 16.861 15.820 1.00 95.06 114 ARG A O 1
ATOM 912 N N . GLU A 1 115 ? -9.776 18.487 14.270 1.00 95.81 115 GLU A N 1
ATOM 913 C CA . GLU A 1 115 ? -10.769 19.355 14.915 1.00 95.81 115 GLU A CA 1
ATOM 914 C C . GLU A 1 115 ? -12.168 18.735 14.857 1.00 95.81 115 GLU A C 1
ATOM 916 O O . GLU A 1 115 ? -12.849 18.642 15.878 1.00 95.81 115 GLU A O 1
ATOM 921 N N . GLU A 1 116 ? -12.566 18.221 13.691 1.00 93.69 116 GLU A N 1
ATOM 922 C CA . GLU A 1 116 ? -13.832 17.500 13.524 1.00 93.69 116 GLU A CA 1
ATOM 923 C C . GLU A 1 116 ? -13.883 16.257 14.423 1.00 93.69 116 GLU A C 1
ATOM 925 O O . GLU A 1 116 ? -14.875 16.041 15.123 1.00 93.69 116 GLU A O 1
ATOM 930 N N . ALA A 1 117 ? -12.794 15.481 14.488 1.00 95.69 117 ALA A N 1
ATOM 931 C CA . ALA A 1 117 ? -12.696 14.339 15.396 1.00 95.69 117 ALA A CA 1
ATOM 932 C C . ALA A 1 117 ? -12.854 14.757 16.870 1.00 95.69 117 ALA A C 1
ATOM 934 O O . ALA A 1 117 ? -13.576 14.106 17.627 1.00 95.69 117 ALA A O 1
ATOM 935 N N . ALA A 1 118 ? -12.232 15.867 17.285 1.00 97.06 118 ALA A N 1
ATOM 936 C CA . ALA A 1 118 ? -12.340 16.375 18.651 1.00 97.06 118 ALA A CA 1
ATOM 937 C C . ALA A 1 118 ? -13.782 16.770 19.015 1.00 97.06 118 ALA A C 1
ATOM 939 O O . ALA A 1 118 ? -14.241 16.457 20.115 1.00 97.06 118 ALA A O 1
ATOM 940 N N . VAL A 1 119 ? -14.523 17.399 18.096 1.00 96.25 119 VAL A N 1
ATOM 941 C CA . VAL A 1 119 ? -15.932 17.772 18.314 1.00 96.25 119 VAL A CA 1
ATOM 942 C C . VAL A 1 119 ? -16.822 16.535 18.448 1.00 96.25 119 VAL A C 1
ATOM 944 O O . VAL A 1 119 ? -17.649 16.475 19.362 1.00 96.25 119 VAL A O 1
ATOM 947 N N . VAL A 1 120 ? -16.641 15.529 17.587 1.00 95.69 120 VAL A N 1
ATOM 948 C CA . VAL A 1 120 ? -17.385 14.260 17.673 1.00 95.69 120 VAL A CA 1
ATOM 949 C C . VAL A 1 120 ? -17.109 13.569 19.013 1.00 95.69 120 VAL A C 1
ATOM 951 O O . VAL A 1 120 ? -18.046 13.213 19.731 1.00 95.69 120 VAL A O 1
ATOM 954 N N . MET A 1 121 ? -15.835 13.462 19.405 1.00 96.50 121 MET A N 1
ATOM 955 C CA . MET A 1 121 ? -15.428 12.870 20.686 1.00 96.50 121 MET A CA 1
ATOM 956 C C . MET A 1 121 ? -15.960 13.655 21.891 1.00 96.50 121 MET A C 1
ATOM 958 O O . MET A 1 121 ? -16.350 13.063 22.897 1.00 96.50 121 MET A O 1
ATOM 962 N N . TYR A 1 122 ? -16.031 14.982 21.796 1.00 96.88 122 TYR A N 1
ATOM 963 C CA . TYR A 1 122 ? -16.628 15.826 22.828 1.00 96.88 122 TYR A CA 1
ATOM 964 C C . TYR A 1 122 ? -18.128 15.547 23.004 1.00 96.88 122 TYR A C 1
ATOM 966 O O . TYR A 1 122 ? -18.588 15.363 24.135 1.00 96.88 122 TYR A O 1
ATOM 974 N N . ARG A 1 123 ? -18.889 15.464 21.902 1.00 95.62 123 ARG A N 1
ATOM 975 C CA . ARG A 1 123 ? -20.326 15.126 21.924 1.00 95.62 123 ARG A CA 1
ATOM 976 C C . ARG A 1 123 ? -20.556 13.746 22.538 1.00 95.62 123 ARG A C 1
ATOM 978 O O . ARG A 1 123 ? -21.395 13.605 23.425 1.00 95.62 123 ARG A O 1
ATOM 985 N N . PHE A 1 124 ? -19.751 12.764 22.133 1.00 95.31 124 PHE A N 1
ATOM 986 C CA . PHE A 1 124 ? -19.740 11.421 22.712 1.00 95.31 124 PHE A CA 1
ATOM 987 C C . PHE A 1 124 ? -19.499 11.462 24.220 1.00 95.31 124 PHE A C 1
ATOM 989 O O . PHE A 1 124 ? -20.360 11.045 24.992 1.00 95.31 124 PHE A O 1
ATOM 996 N N . ARG A 1 125 ? -18.395 12.070 24.668 1.00 96.50 125 ARG A N 1
ATOM 997 C CA . ARG A 1 125 ? -18.068 12.194 26.095 1.00 96.50 125 ARG A CA 1
ATOM 998 C C . ARG A 1 125 ? -19.204 12.835 26.894 1.00 96.50 125 ARG A C 1
ATOM 1000 O O . ARG A 1 125 ? -19.507 12.376 27.991 1.00 96.50 125 ARG A O 1
ATOM 1007 N N . LYS A 1 126 ? -19.840 13.883 26.366 1.00 96.38 126 LYS A N 1
ATOM 1008 C CA . LYS A 1 126 ? -20.954 14.566 27.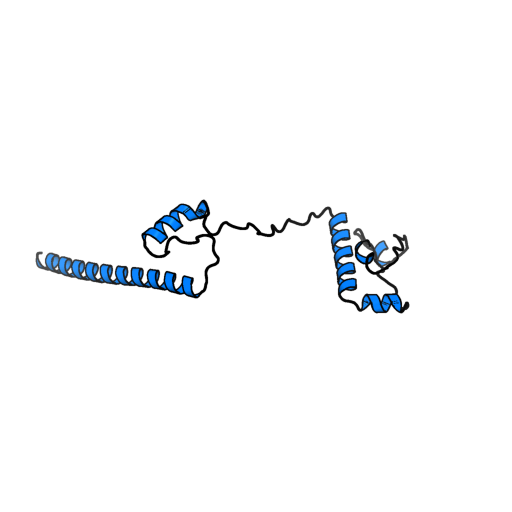038 1.00 96.38 126 LYS A CA 1
ATOM 1009 C C . LYS A 1 126 ? -22.162 13.644 27.231 1.00 96.38 126 LYS A C 1
ATOM 1011 O O . LYS A 1 126 ? -22.731 13.629 28.320 1.00 96.38 126 LYS A O 1
ATOM 1016 N N . ASN A 1 127 ? -22.524 12.865 26.214 1.00 94.62 127 ASN A N 1
ATOM 1017 C CA . ASN A 1 127 ? -23.626 11.907 26.307 1.00 94.62 127 ASN A CA 1
ATOM 1018 C C . ASN A 1 127 ? -23.319 10.783 27.307 1.00 94.62 127 ASN A C 1
ATOM 1020 O O . ASN A 1 127 ? -24.181 10.446 28.114 1.00 94.62 127 ASN A O 1
ATOM 1024 N N . PHE A 1 128 ? -22.082 10.277 27.329 1.00 95.75 128 PHE A N 1
ATOM 1025 C CA . PHE A 1 128 ? -21.645 9.296 28.329 1.00 95.75 128 PHE A CA 1
ATOM 1026 C C . PHE A 1 128 ? -21.720 9.841 29.755 1.00 95.75 128 PHE A C 1
ATOM 1028 O O . PHE A 1 128 ? -22.258 9.179 30.636 1.00 95.75 128 PHE A O 1
ATOM 1035 N N . LEU A 1 129 ? -21.238 11.063 29.990 1.00 96.50 129 LEU A N 1
ATOM 1036 C CA . LEU A 1 129 ? -21.334 11.691 31.310 1.00 96.50 129 LEU A CA 1
ATOM 1037 C C . LEU A 1 129 ? -22.786 11.907 31.742 1.00 96.50 129 LEU A C 1
ATOM 1039 O O . LEU A 1 129 ? -23.111 11.693 32.905 1.00 96.50 129 LEU A O 1
ATOM 1043 N N . LYS A 1 130 ? -23.666 12.286 30.807 1.00 95.69 130 LYS A N 1
ATOM 1044 C CA . LYS A 1 130 ? -25.101 12.402 31.079 1.00 95.69 130 LYS A CA 1
ATOM 1045 C C . LYS A 1 130 ? -25.700 11.055 31.491 1.00 95.69 130 LYS A C 1
ATOM 1047 O O . LYS A 1 130 ? -26.437 11.009 32.466 1.00 95.69 130 LYS A O 1
ATOM 1052 N N . LEU A 1 131 ? -25.367 9.975 30.782 1.00 95.81 131 LEU A N 1
ATOM 1053 C CA . LEU A 1 131 ? -25.835 8.628 31.113 1.00 95.81 131 LEU A CA 1
ATOM 1054 C C . LEU A 1 131 ? -25.357 8.183 32.504 1.00 95.81 131 LEU A C 1
ATOM 1056 O O . LEU A 1 131 ? -26.155 7.676 33.281 1.00 95.81 131 LEU A O 1
ATOM 1060 N N . ILE A 1 132 ? -24.083 8.423 32.836 1.00 96.31 132 ILE A N 1
ATOM 1061 C CA . ILE A 1 132 ? -23.524 8.118 34.164 1.00 96.31 132 ILE A CA 1
ATOM 1062 C C . ILE A 1 132 ? -24.257 8.897 35.262 1.00 96.31 132 ILE A C 1
ATOM 1064 O O . ILE A 1 132 ? -24.566 8.324 36.301 1.00 96.31 132 ILE A O 1
ATOM 1068 N N . SER A 1 133 ? -24.557 10.179 35.027 1.00 96.25 133 SER A N 1
ATOM 1069 C CA . SER A 1 133 ? -25.319 11.000 35.978 1.00 96.25 133 SER A CA 1
ATOM 1070 C C . SER A 1 133 ? -26.698 10.405 36.250 1.00 96.25 133 SER A C 1
ATOM 1072 O O . SER A 1 133 ? -27.059 10.232 37.406 1.00 96.25 133 SER A O 1
ATOM 1074 N N . ILE A 1 134 ? -27.426 10.030 35.193 1.00 96.25 134 ILE A N 1
ATOM 1075 C CA . ILE A 1 134 ? -28.766 9.436 35.309 1.00 96.25 134 ILE A CA 1
ATOM 1076 C C . ILE A 1 134 ? -28.704 8.112 36.081 1.00 96.25 134 ILE A C 1
ATOM 1078 O O . ILE A 1 134 ? -29.431 7.934 37.047 1.00 96.25 134 ILE A O 1
ATOM 1082 N N . ILE A 1 135 ? -27.776 7.216 35.729 1.00 95.75 135 ILE A N 1
ATOM 1083 C CA . ILE A 1 135 ? -27.615 5.933 36.433 1.00 95.75 135 ILE A CA 1
ATOM 1084 C C . ILE A 1 135 ? -27.289 6.151 37.917 1.00 95.75 135 ILE A C 1
ATOM 1086 O O . ILE A 1 135 ? -27.780 5.422 38.774 1.00 95.75 135 ILE A O 1
ATOM 1090 N N . SER A 1 136 ? -26.467 7.153 38.237 1.00 95.50 136 SER A N 1
ATOM 1091 C CA . SER A 1 136 ? -26.152 7.486 39.627 1.00 95.50 136 SER A CA 1
ATOM 1092 C C . SER A 1 136 ? -27.383 7.950 40.411 1.00 95.50 136 SER A C 1
ATOM 1094 O O . SER A 1 136 ? -27.475 7.666 41.604 1.00 95.50 136 SER A O 1
ATOM 1096 N N . GLU A 1 137 ? -28.302 8.674 39.771 1.00 95.94 137 GLU A N 1
ATOM 1097 C CA . GLU A 1 137 ? -29.562 9.116 40.378 1.00 95.94 137 GLU A CA 1
ATOM 1098 C C . GLU A 1 137 ? -30.516 7.931 40.591 1.00 95.94 137 GLU A C 1
ATOM 1100 O O . GLU A 1 137 ? -31.054 7.780 41.690 1.00 95.94 137 GLU A O 1
ATOM 1105 N N . ASP A 1 138 ? -30.639 7.051 39.592 1.00 96.50 138 ASP A N 1
ATOM 1106 C CA . ASP A 1 138 ? -31.479 5.848 39.650 1.00 96.50 138 ASP A CA 1
ATOM 1107 C C . ASP A 1 138 ? -31.025 4.885 40.761 1.00 96.50 138 ASP A C 1
ATOM 1109 O O . ASP A 1 138 ? -31.849 4.368 41.516 1.00 96.50 138 ASP A O 1
ATOM 1113 N N . ILE A 1 139 ? -29.712 4.664 40.912 1.00 95.19 139 ILE A N 1
ATOM 1114 C CA . ILE A 1 139 ? -29.157 3.823 41.989 1.00 95.19 139 ILE A CA 1
ATOM 1115 C C . ILE A 1 139 ? -29.506 4.412 43.357 1.00 95.19 139 ILE A C 1
ATOM 1117 O O . ILE A 1 139 ? -29.977 3.693 44.235 1.00 95.19 139 ILE A O 1
ATOM 1121 N N . ALA A 1 140 ? -29.350 5.727 43.526 1.00 94.25 140 ALA A N 1
ATOM 1122 C CA . ALA A 1 140 ? -29.689 6.384 44.781 1.00 94.25 140 ALA A CA 1
ATOM 1123 C C . ALA A 1 140 ? -31.193 6.290 45.102 1.00 94.25 140 ALA A C 1
ATOM 1125 O O . ALA A 1 140 ? -31.575 6.284 46.272 1.00 94.25 140 ALA A O 1
ATOM 1126 N N . GLU A 1 141 ? -32.063 6.251 44.089 1.00 95.44 141 GLU A N 1
ATOM 1127 C CA . GLU A 1 141 ? -33.493 6.000 44.278 1.00 95.44 141 GLU A CA 1
ATOM 1128 C C . GLU A 1 141 ? -33.785 4.552 44.679 1.00 95.44 141 GLU A C 1
ATOM 1130 O O . GLU A 1 141 ? -34.566 4.325 45.604 1.00 95.44 141 GLU A O 1
ATOM 1135 N N . LEU A 1 142 ? -33.140 3.582 44.031 1.00 95.38 142 LEU A N 1
ATOM 1136 C CA . LEU A 1 142 ? -33.267 2.168 44.382 1.00 95.38 142 LEU A CA 1
ATOM 1137 C C . LEU A 1 142 ? -32.809 1.893 45.818 1.00 95.38 142 LEU A C 1
ATOM 1139 O O . LEU A 1 142 ? -33.512 1.186 46.537 1.00 95.38 142 LEU A O 1
ATOM 1143 N N . ASP A 1 143 ? -31.710 2.508 46.260 1.00 94.75 143 ASP A N 1
ATOM 1144 C CA . ASP A 1 143 ? -31.225 2.396 47.640 1.00 94.75 143 ASP A CA 1
ATOM 1145 C C . ASP A 1 143 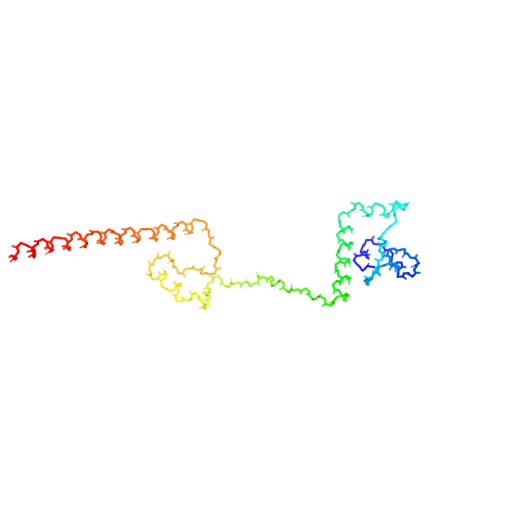? -32.257 2.930 48.647 1.00 94.75 143 ASP A C 1
ATOM 1147 O O . ASP A 1 143 ? -32.525 2.290 49.662 1.00 94.75 143 ASP A O 1
ATOM 1151 N N . ARG A 1 144 ? -32.905 4.069 48.355 1.00 94.50 144 ARG A N 1
ATOM 1152 C CA . ARG A 1 144 ? -33.982 4.605 49.211 1.00 94.50 144 ARG A CA 1
ATOM 1153 C C . ARG A 1 144 ? -35.167 3.645 49.300 1.00 94.50 144 ARG A C 1
ATOM 1155 O O . ARG A 1 144 ? -35.662 3.391 50.394 1.00 94.50 144 ARG A O 1
ATOM 1162 N N . ARG A 1 145 ? -35.595 3.091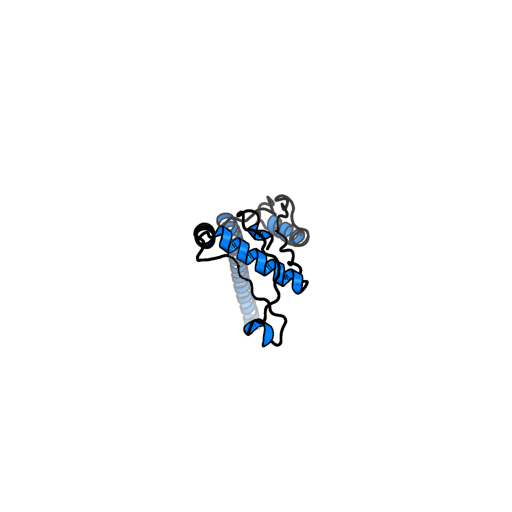 48.162 1.00 94.75 145 ARG A N 1
ATOM 1163 C CA . ARG A 1 145 ? -36.704 2.127 48.103 1.00 94.75 145 ARG A CA 1
ATOM 1164 C C . ARG A 1 145 ? -36.385 0.827 48.839 1.00 94.75 145 ARG A C 1
ATOM 1166 O O . ARG A 1 145 ? -37.284 0.244 49.432 1.00 94.75 145 ARG A O 1
ATOM 1173 N N . LEU A 1 146 ? -35.133 0.369 48.803 1.00 92.75 146 LEU A N 1
ATOM 1174 C CA . LEU A 1 146 ? -34.703 -0.819 49.538 1.00 92.75 146 LEU A CA 1
ATOM 1175 C C . LEU A 1 146 ? -34.805 -0.598 51.051 1.00 92.75 146 LEU A C 1
ATOM 1177 O O . LEU A 1 146 ? -35.386 -1.429 51.741 1.00 92.75 146 LEU A O 1
ATOM 1181 N N . VAL A 1 147 ? -34.330 0.550 51.544 1.00 93.56 147 VAL A N 1
ATOM 1182 C CA . VAL A 1 147 ? -34.432 0.910 52.968 1.00 93.56 147 VAL A CA 1
ATOM 1183 C C . VAL A 1 147 ? -35.891 0.959 53.434 1.00 93.56 147 VAL A C 1
ATOM 1185 O O . VAL A 1 147 ? -36.202 0.483 54.520 1.00 93.56 147 VAL A O 1
ATOM 1188 N N . GLU A 1 148 ? -36.804 1.502 52.623 1.00 92.88 148 GLU A N 1
ATOM 1189 C CA . GLU A 1 148 ? -38.237 1.522 52.957 1.00 92.88 148 GLU A CA 1
ATOM 1190 C C . GLU A 1 148 ? -38.836 0.115 53.101 1.00 92.88 148 GLU A C 1
ATOM 1192 O O . GLU A 1 148 ? -39.685 -0.097 53.965 1.00 92.88 148 GLU A O 1
ATOM 1197 N N . ILE A 1 149 ? -38.388 -0.846 52.286 1.00 90.69 149 ILE A N 1
ATOM 1198 C CA . ILE A 1 149 ? -38.826 -2.246 52.366 1.00 90.69 149 ILE A CA 1
ATOM 1199 C C . ILE A 1 149 ? -38.242 -2.922 53.610 1.00 90.69 149 ILE A C 1
ATOM 1201 O O . ILE A 1 149 ? -38.984 -3.558 54.348 1.00 90.69 149 ILE A O 1
ATOM 1205 N N . GLU A 1 150 ? -36.946 -2.746 53.880 1.00 89.25 150 GLU A N 1
ATOM 1206 C CA . GLU A 1 150 ? -36.271 -3.348 55.042 1.00 89.25 150 GLU A CA 1
ATOM 1207 C C . GLU A 1 150 ? -36.835 -2.873 56.392 1.00 89.25 150 GLU A C 1
ATOM 1209 O O . GLU A 1 150 ? -36.706 -3.575 57.388 1.00 89.25 150 GLU A O 1
ATOM 1214 N N . VAL A 1 151 ? -37.447 -1.685 56.444 1.00 86.00 151 VAL A N 1
ATOM 1215 C CA . VAL A 1 151 ? -38.092 -1.136 57.652 1.00 86.00 151 VAL A CA 1
ATOM 1216 C C . VAL A 1 151 ? -39.556 -1.588 57.792 1.00 86.00 151 VAL A C 1
ATOM 1218 O O . VAL A 1 151 ? -40.139 -1.452 58.868 1.00 86.00 151 VAL A O 1
ATOM 1221 N N . ALA A 1 152 ? -40.171 -2.086 56.716 1.00 74.25 152 ALA A N 1
ATOM 1222 C CA . ALA A 1 152 ? -41.561 -2.543 56.706 1.00 74.25 152 ALA A CA 1
ATOM 1223 C C . ALA A 1 152 ? -41.740 -4.011 57.151 1.00 74.25 152 ALA A C 1
ATOM 1225 O O . ALA A 1 152 ? -42.877 -4.401 57.433 1.00 74.25 152 ALA A O 1
ATOM 1226 N N . ASP A 1 153 ? -40.648 -4.780 57.230 1.00 56.53 153 ASP A N 1
ATOM 1227 C CA . ASP A 1 153 ? -40.561 -6.145 57.784 1.00 56.53 153 ASP A CA 1
ATOM 1228 C C . ASP A 1 153 ? -40.106 -6.145 59.260 1.00 56.53 153 ASP A C 1
ATOM 1230 O O . ASP A 1 153 ? -40.578 -7.023 60.026 1.00 56.53 153 ASP A O 1
#

Secondary structure (DSSP, 8-state):
-GGGGGGT-----------HHHHS-SS---------SSSHHHHHHHT-HHHHHHHHHHHHHHHHHHTT-PPP----------TTS--GGGHHHHHHHHHTTSS-S--TTSPPPHHHHHHHHHHHHHHHHHHHHHHHHHHHHHHHHHHHHHTT-

Foldseek 3Di:
DVLCVVVVDDDPDDDDDDDPVCVVDPDHDDDDDLFDCVDPSGVVLVVDPSSVVSVVVVVVVVVCVVVVPDDDPPPPPPPPPQQLDDDPVCVVVLVVCCVLVLDVSGRNPDDDDPVNVVSSVVSVVVVVVVVVVVVVVVVVVVVVVVVVVVVVD

pLDDT: mean 91.36, std 10.29, range [45.5, 97.56]

Radius of gyration: 34.68 Å; chains: 1; bounding box: 79×45×84 Å